Protein AF-A0A7L4NTQ1-F1 (afdb_monomer)

Structure (mmCIF, N/CA/C/O backbone):
data_AF-A0A7L4NTQ1-F1
#
_entry.id   AF-A0A7L4NTQ1-F1
#
loop_
_atom_site.group_PDB
_atom_site.id
_atom_site.type_symbol
_atom_site.label_atom_id
_atom_site.label_alt_id
_atom_site.label_comp_id
_atom_site.label_asym_id
_atom_site.label_entity_id
_atom_site.label_seq_id
_atom_site.pdbx_PDB_ins_code
_atom_site.Cartn_x
_atom_site.Cartn_y
_atom_site.Cartn_z
_atom_site.occupancy
_atom_site.B_iso_or_equiv
_atom_site.auth_seq_id
_atom_site.auth_comp_id
_atom_site.auth_asym_id
_atom_site.auth_atom_id
_atom_site.pdbx_PDB_model_num
ATOM 1 N N . ALA A 1 1 ? 2.132 -4.885 24.161 1.00 54.22 1 ALA A N 1
ATOM 2 C CA . ALA A 1 1 ? 1.422 -3.900 23.322 1.00 54.22 1 ALA A CA 1
ATOM 3 C C . ALA A 1 1 ? -0.081 -4.130 23.470 1.00 54.22 1 ALA A C 1
ATOM 5 O O . ALA A 1 1 ? -0.474 -5.281 23.633 1.00 54.22 1 ALA A O 1
ATOM 6 N N . GLY A 1 2 ? -0.902 -3.074 23.506 1.00 75.31 2 GLY A N 1
ATOM 7 C CA . GLY A 1 2 ? -2.366 -3.221 23.518 1.00 75.31 2 GLY A CA 1
ATOM 8 C C . GLY A 1 2 ? -2.866 -3.865 22.221 1.00 75.31 2 GLY A C 1
ATOM 9 O O . GLY A 1 2 ? -2.177 -3.801 21.204 1.00 75.31 2 GLY A O 1
ATOM 10 N N . LYS A 1 3 ? -4.035 -4.515 22.247 1.00 87.19 3 LYS A N 1
ATOM 11 C CA . LYS A 1 3 ? -4.648 -5.050 21.022 1.00 87.19 3 LYS A CA 1
ATOM 12 C C . LYS A 1 3 ? -5.068 -3.892 20.115 1.00 87.19 3 LYS A C 1
ATOM 14 O O . LYS A 1 3 ? -5.611 -2.905 20.600 1.00 87.19 3 LYS A O 1
ATOM 19 N N . ALA A 1 4 ? -4.842 -4.033 18.812 1.00 92.56 4 ALA A N 1
ATOM 20 C CA . ALA A 1 4 ? -5.397 -3.109 17.833 1.00 92.56 4 ALA A CA 1
ATOM 21 C C . ALA A 1 4 ? -6.935 -3.167 17.856 1.00 92.56 4 ALA A C 1
ATOM 23 O O . ALA A 1 4 ? -7.524 -4.240 18.022 1.00 92.56 4 ALA A O 1
ATOM 24 N N . HIS A 1 5 ? -7.572 -2.015 17.663 1.00 95.56 5 HIS A N 1
ATOM 25 C CA . HIS A 1 5 ? -9.019 -1.880 17.517 1.00 95.56 5 HIS A CA 1
ATOM 26 C C . HIS A 1 5 ? -9.343 -1.409 16.098 1.00 95.56 5 HIS A C 1
ATOM 28 O O . HIS A 1 5 ? -8.540 -0.722 15.469 1.00 95.56 5 HIS A O 1
ATOM 34 N N . ARG A 1 6 ? -10.512 -1.800 15.577 1.00 96.94 6 ARG A N 1
ATOM 35 C CA . ARG A 1 6 ? -10.995 -1.261 14.300 1.00 96.94 6 ARG A CA 1
ATOM 36 C C . ARG A 1 6 ? -11.293 0.224 14.463 1.00 96.94 6 ARG A C 1
ATOM 38 O O . ARG A 1 6 ? -11.823 0.613 15.500 1.00 96.94 6 ARG A O 1
ATOM 45 N N . LEU A 1 7 ? -11.005 0.997 13.417 1.00 97.62 7 LEU A N 1
ATOM 46 C CA . LEU A 1 7 ? -11.324 2.421 13.386 1.00 97.62 7 LEU A CA 1
ATOM 47 C C . LEU A 1 7 ? -12.831 2.644 13.545 1.00 97.62 7 LEU A C 1
ATOM 49 O O . LEU A 1 7 ? -13.621 1.967 12.866 1.00 97.62 7 LEU A O 1
ATOM 53 N N . SER A 1 8 ? -13.199 3.604 14.393 1.00 98.06 8 SER A N 1
ATOM 54 C CA . SER A 1 8 ? -14.568 4.101 14.530 1.00 98.06 8 SER A CA 1
ATOM 55 C C . SER A 1 8 ? -15.029 4.821 13.259 1.00 98.06 8 SER A C 1
ATOM 57 O O . SER A 1 8 ? -14.238 5.118 12.359 1.00 98.06 8 SER A O 1
ATOM 59 N N . THR A 1 9 ? -16.325 5.111 13.170 1.00 97.81 9 THR A N 1
ATOM 60 C CA . THR A 1 9 ? -16.890 5.880 12.053 1.00 97.81 9 THR A CA 1
ATOM 61 C C . THR A 1 9 ? -16.251 7.266 11.962 1.00 97.81 9 THR A C 1
ATOM 63 O O . THR A 1 9 ? -15.816 7.674 10.889 1.00 97.81 9 THR A O 1
ATOM 66 N N . GLU A 1 10 ? -16.107 7.945 13.097 1.00 98.19 10 GLU A N 1
ATOM 67 C CA . GLU A 1 10 ? -15.532 9.288 13.196 1.00 98.19 10 GLU A CA 1
ATOM 68 C C . GLU A 1 10 ? -14.052 9.289 12.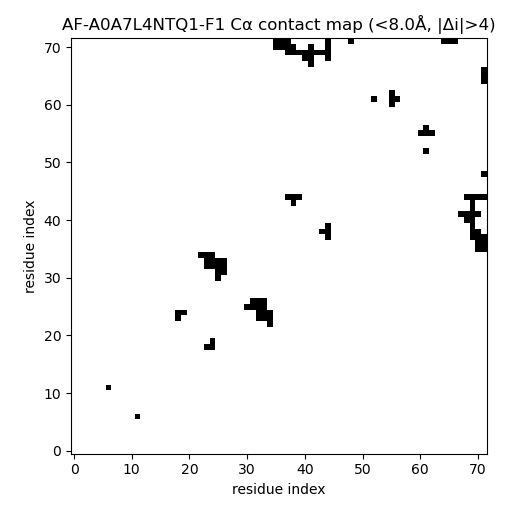787 1.00 98.19 10 GLU A C 1
ATOM 70 O O . GLU A 1 10 ? -13.611 10.153 12.029 1.00 98.19 10 GLU A O 1
ATOM 75 N N . GLU A 1 11 ? -13.281 8.288 13.229 1.00 98.44 11 GLU A N 1
ATOM 76 C CA . GLU A 1 11 ? -11.878 8.135 12.826 1.00 98.44 11 GLU A CA 1
ATOM 77 C C . GLU A 1 11 ? -11.753 7.905 11.313 1.00 98.44 11 GLU A C 1
ATOM 79 O O . GLU A 1 11 ? -10.883 8.486 10.659 1.00 98.44 11 GLU A O 1
ATOM 84 N N . ARG A 1 12 ? -12.641 7.092 10.725 1.00 98.25 12 ARG A N 1
ATOM 85 C CA . ARG A 1 12 ? -12.663 6.850 9.274 1.00 98.25 12 ARG A CA 1
ATOM 86 C C . ARG A 1 12 ? -12.993 8.117 8.493 1.00 98.25 12 ARG A C 1
ATOM 88 O O . ARG A 1 12 ? -12.327 8.397 7.496 1.00 98.25 12 ARG A O 1
ATOM 95 N N . GLU A 1 13 ? -13.985 8.883 8.938 1.00 97.94 13 GLU A N 1
ATOM 96 C CA . GLU A 1 13 ? -14.377 10.151 8.314 1.00 97.94 13 GLU A CA 1
ATOM 97 C C . GLU A 1 13 ? -13.244 11.181 8.330 1.00 97.94 13 GLU A C 1
ATOM 99 O O . GLU A 1 13 ? -13.093 11.935 7.372 1.00 97.94 13 GLU A O 1
ATOM 104 N N . GLN A 1 14 ? -12.409 11.180 9.371 1.00 98.19 14 GLN A N 1
ATOM 105 C CA . GLN A 1 14 ? -11.282 12.105 9.496 1.00 98.19 14 GLN A CA 1
ATOM 106 C C . GLN A 1 14 ? -10.034 11.655 8.722 1.00 98.19 14 GLN A C 1
ATOM 108 O O . GLN A 1 14 ? -9.351 12.482 8.115 1.00 98.19 14 GLN A O 1
ATOM 113 N N . LEU A 1 15 ? -9.708 10.359 8.742 1.00 98.25 15 LEU A N 1
ATOM 114 C CA . LEU A 1 15 ? -8.420 9.855 8.249 1.00 98.25 15 LEU A CA 1
ATOM 115 C C . LEU A 1 15 ? -8.461 9.402 6.784 1.00 98.25 15 LEU A C 1
ATOM 117 O O . LEU A 1 15 ? -7.515 9.655 6.031 1.00 98.25 15 LEU A O 1
ATOM 121 N N . LEU A 1 16 ? -9.543 8.744 6.355 1.00 98.31 16 LEU A N 1
ATOM 122 C CA . LEU A 1 16 ? -9.623 8.150 5.017 1.00 98.31 16 LEU A CA 1
ATOM 123 C C . LEU A 1 16 ? -9.661 9.162 3.861 1.00 98.31 16 LEU A C 1
ATOM 125 O O . LEU A 1 16 ? -9.083 8.838 2.820 1.00 98.31 16 LEU A O 1
ATOM 129 N N . PRO A 1 17 ? -10.256 10.372 3.971 1.00 98.50 17 PRO A N 1
ATOM 130 C CA . PRO A 1 17 ? -10.282 11.316 2.851 1.00 98.50 17 PRO A CA 1
ATOM 131 C C . PRO A 1 17 ?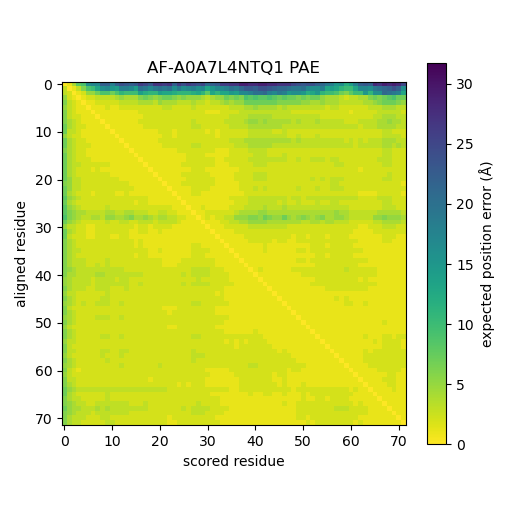 -8.894 11.641 2.285 1.00 98.50 17 PRO A C 1
ATOM 133 O O . PRO A 1 17 ? -8.728 11.702 1.068 1.00 98.50 17 PRO A O 1
ATOM 136 N N . ASN A 1 18 ? -7.880 11.760 3.148 1.00 98.38 18 ASN A N 1
ATOM 137 C CA . ASN A 1 18 ? -6.504 12.038 2.726 1.00 98.38 18 ASN A CA 1
ATOM 138 C C . ASN A 1 18 ? -5.888 10.875 1.937 1.00 98.38 18 ASN A C 1
ATOM 140 O O . ASN A 1 18 ? -5.142 11.096 0.985 1.00 98.38 18 ASN A O 1
ATOM 144 N N . LEU A 1 19 ? -6.215 9.633 2.303 1.00 98.56 19 LEU A N 1
ATOM 145 C CA . LEU A 1 19 ? -5.758 8.445 1.582 1.00 98.56 19 LEU A CA 1
ATOM 146 C C . LEU A 1 19 ? -6.481 8.307 0.232 1.00 98.56 19 LEU A C 1
ATOM 148 O O . LEU A 1 19 ? -5.830 8.034 -0.782 1.00 98.56 19 LEU A O 1
ATOM 152 N N . ARG A 1 20 ? -7.794 8.581 0.195 1.00 98.44 20 ARG A N 1
ATOM 153 C CA . ARG A 1 20 ? -8.595 8.590 -1.043 1.00 98.44 20 ARG A CA 1
ATOM 154 C C . ARG A 1 20 ? -8.089 9.615 -2.050 1.00 98.44 20 ARG A C 1
ATOM 156 O O . ARG A 1 20 ? -7.924 9.288 -3.222 1.00 98.44 20 ARG A O 1
ATOM 163 N N . ALA A 1 21 ? -7.750 10.819 -1.589 1.00 98.50 21 ALA A N 1
ATOM 164 C CA . ALA A 1 21 ? -7.217 11.888 -2.436 1.00 98.50 21 ALA A CA 1
ATOM 165 C C . ALA A 1 21 ? -5.934 11.492 -3.192 1.00 98.50 21 ALA A C 1
ATOM 167 O O . ALA A 1 21 ? -5.638 12.059 -4.243 1.00 98.50 21 ALA A O 1
ATOM 168 N N . VAL A 1 22 ? -5.183 10.506 -2.687 1.00 98.44 22 VAL A N 1
ATOM 169 C CA . VAL A 1 22 ? -3.964 9.991 -3.328 1.00 98.44 22 VAL A CA 1
ATOM 170 C C . VAL A 1 22 ? -4.137 8.584 -3.910 1.00 98.44 22 VAL A C 1
ATOM 172 O O . VAL A 1 22 ? -3.140 7.933 -4.225 1.00 98.44 22 VAL A O 1
ATOM 175 N N . GLY A 1 23 ? -5.371 8.105 -4.078 1.00 98.38 23 GLY A N 1
ATOM 176 C CA . GLY A 1 23 ? -5.691 6.885 -4.826 1.00 98.38 23 GLY A CA 1
ATOM 177 C C . GLY A 1 23 ? -5.772 5.591 -4.014 1.00 98.38 23 GLY A C 1
ATOM 178 O O . GLY A 1 23 ? -5.773 4.521 -4.618 1.00 98.38 23 GLY A O 1
ATOM 179 N N . TRP A 1 24 ? -5.824 5.652 -2.681 1.00 98.69 24 TRP A N 1
ATOM 180 C CA . TRP A 1 24 ? -6.239 4.494 -1.879 1.00 98.69 24 TRP A CA 1
ATOM 181 C C . TRP A 1 24 ? -7.759 4.363 -1.880 1.00 98.69 24 TRP A C 1
A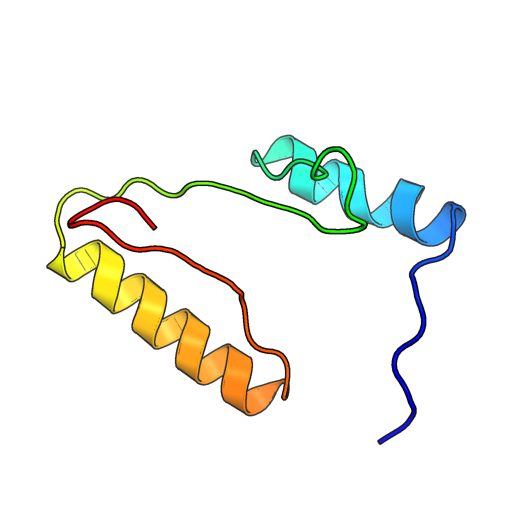TOM 183 O O . TRP A 1 24 ? -8.459 5.363 -1.767 1.00 98.69 24 TRP A O 1
ATOM 193 N N . ASN A 1 25 ? -8.269 3.139 -1.948 1.00 98.06 25 ASN A N 1
ATOM 194 C CA . ASN A 1 25 ? -9.706 2.868 -1.921 1.00 98.06 25 ASN A CA 1
ATOM 195 C C . ASN A 1 25 ? -10.023 1.737 -0.948 1.00 98.06 25 ASN A C 1
ATOM 197 O O . ASN A 1 25 ? -9.175 0.879 -0.702 1.00 98.06 25 ASN A O 1
ATOM 201 N N . GLU A 1 26 ? -11.238 1.726 -0.409 1.00 98.00 26 GLU A N 1
ATOM 202 C CA . GLU A 1 26 ? -11.744 0.581 0.347 1.00 98.00 26 GLU A CA 1
ATOM 203 C C . GLU A 1 26 ? -11.975 -0.630 -0.571 1.00 98.00 26 GLU A C 1
ATOM 205 O O . GLU A 1 26 ? -12.371 -0.485 -1.729 1.00 98.00 26 GLU A O 1
ATOM 210 N N . VAL A 1 27 ? -11.715 -1.832 -0.056 1.00 97.50 27 VAL A N 1
ATOM 211 C CA . VAL A 1 27 ? -11.930 -3.092 -0.779 1.00 97.50 27 VAL A CA 1
ATOM 212 C C . VAL A 1 27 ? -13.385 -3.541 -0.627 1.00 97.50 27 VAL A C 1
ATOM 214 O O . VAL A 1 27 ? -13.924 -3.597 0.477 1.00 97.50 27 VAL A O 1
ATOM 217 N N . GLU A 1 28 ? -14.034 -3.912 -1.729 1.00 95.62 28 GLU A N 1
ATOM 218 C CA . GLU A 1 28 ? -15.389 -4.464 -1.673 1.00 95.62 28 GLU A CA 1
ATOM 219 C C . GLU A 1 28 ? -15.396 -5.825 -0.955 1.00 95.62 28 GLU A C 1
ATOM 221 O O . GLU A 1 28 ? -14.584 -6.706 -1.236 1.00 95.62 28 GLU A O 1
ATOM 226 N N . GLY A 1 29 ? -16.302 -6.001 0.011 1.00 96.69 29 GLY A N 1
ATOM 227 C CA . GLY A 1 29 ? -16.443 -7.255 0.760 1.00 96.69 29 GLY A CA 1
ATOM 228 C C . GLY A 1 29 ? -15.362 -7.524 1.817 1.00 96.69 29 GLY A C 1
ATOM 229 O O . GLY A 1 29 ? -15.412 -8.566 2.473 1.00 96.69 29 GLY A O 1
ATOM 230 N N . ARG A 1 30 ? -14.409 -6.605 2.038 1.00 97.38 30 ARG A N 1
ATOM 231 C CA . ARG A 1 30 ? -13.362 -6.732 3.065 1.00 97.38 30 ARG A CA 1
ATOM 232 C C . ARG A 1 30 ? -13.037 -5.376 3.690 1.00 97.38 30 ARG A C 1
ATOM 234 O O . ARG A 1 30 ? -12.775 -4.416 2.984 1.00 97.38 30 ARG A O 1
ATOM 241 N N . ASP A 1 31 ? -12.969 -5.312 5.020 1.00 97.56 31 ASP A N 1
ATOM 242 C CA . ASP A 1 31 ? -12.558 -4.099 5.745 1.00 97.56 31 ASP A CA 1
ATOM 243 C C . ASP A 1 31 ? -11.040 -3.871 5.622 1.00 97.56 31 ASP A C 1
ATOM 245 O O . ASP A 1 31 ? -10.260 -4.246 6.498 1.00 97.56 31 ASP A O 1
ATOM 249 N N . ALA A 1 32 ? -10.623 -3.348 4.472 1.00 98.00 32 ALA A N 1
ATOM 250 C CA . ALA A 1 32 ? -9.240 -3.083 4.103 1.00 98.00 32 ALA A CA 1
ATOM 251 C C . ALA A 1 32 ? -9.171 -1.928 3.094 1.00 98.00 32 ALA A C 1
ATOM 253 O O . ALA A 1 32 ? -10.150 -1.623 2.412 1.00 98.00 32 ALA A O 1
ATOM 254 N N . ILE A 1 33 ? -7.991 -1.323 2.972 1.00 98.62 33 ILE A N 1
ATOM 255 C CA . ILE A 1 33 ? -7.676 -0.357 1.917 1.00 98.62 33 ILE A CA 1
ATOM 256 C C . ILE A 1 33 ? -6.681 -0.963 0.928 1.00 98.62 33 ILE A C 1
ATOM 258 O O . ILE A 1 33 ? -5.823 -1.757 1.309 1.00 98.62 33 ILE A O 1
ATOM 262 N N . PHE A 1 34 ? -6.778 -0.565 -0.335 1.00 98.69 34 PHE A N 1
ATOM 263 C CA . PHE A 1 34 ? -5.919 -1.033 -1.417 1.00 98.69 34 PHE A CA 1
ATOM 264 C C . PHE A 1 34 ? -5.489 0.122 -2.325 1.00 98.69 34 PHE A C 1
ATOM 266 O O . PHE A 1 34 ? -6.233 1.086 -2.532 1.00 98.69 34 PHE A O 1
ATOM 273 N N . LYS A 1 35 ? -4.281 0.004 -2.880 1.00 98.75 35 LYS A N 1
ATOM 274 C CA . LYS A 1 35 ? -3.749 0.875 -3.925 1.00 98.75 35 LYS A CA 1
ATOM 275 C C . LYS A 1 35 ? -2.723 0.113 -4.758 1.00 98.75 35 LYS A C 1
ATOM 277 O O . LYS A 1 35 ? -1.866 -0.556 -4.195 1.00 98.75 35 LYS A O 1
ATOM 282 N N . GLU A 1 36 ? -2.774 0.299 -6.074 1.00 98.69 36 GLU A N 1
ATOM 283 C CA . GLU A 1 36 ? -1.755 -0.187 -7.008 1.00 98.69 36 GLU A CA 1
ATOM 284 C C . GLU A 1 36 ? -0.719 0.918 -7.279 1.00 98.69 36 GLU A C 1
ATOM 286 O O . GLU A 1 36 ? -1.066 2.075 -7.548 1.00 98.69 36 GLU A O 1
ATOM 291 N N . PHE A 1 37 ? 0.565 0.575 -7.216 1.00 98.81 37 PHE A N 1
ATOM 292 C CA . PHE A 1 37 ? 1.685 1.466 -7.505 1.00 98.81 37 PHE A CA 1
ATOM 293 C C . PHE A 1 37 ? 2.400 1.034 -8.784 1.00 98.81 37 PHE A C 1
ATOM 295 O O . PHE A 1 37 ? 2.734 -0.132 -8.970 1.00 98.81 37 PHE A O 1
ATOM 302 N N . HIS A 1 38 ? 2.682 1.996 -9.666 1.00 98.75 38 HIS A N 1
ATOM 303 C CA . HIS A 1 38 ? 3.370 1.759 -10.938 1.00 98.75 38 HIS A CA 1
ATOM 304 C C . HIS A 1 38 ? 4.694 2.511 -10.954 1.00 98.75 38 HIS A C 1
ATOM 306 O O . HIS A 1 38 ? 4.737 3.737 -10.855 1.00 98.75 38 HIS A O 1
ATOM 312 N N . PHE A 1 39 ? 5.781 1.769 -11.104 1.00 98.81 39 PHE A N 1
ATOM 313 C CA . PHE A 1 39 ? 7.139 2.291 -11.174 1.00 98.81 39 PHE A CA 1
ATOM 314 C C . PHE A 1 39 ? 7.680 2.206 -12.604 1.00 98.81 39 PHE A C 1
ATOM 316 O O . PHE A 1 39 ? 7.060 1.638 -13.501 1.00 98.81 39 PHE A O 1
ATOM 323 N N . LYS A 1 40 ? 8.865 2.775 -12.841 1.00 98.69 40 LYS A N 1
ATOM 324 C CA . LYS A 1 40 ? 9.517 2.708 -14.159 1.00 98.69 40 LYS A CA 1
ATOM 325 C C . LYS A 1 40 ? 9.999 1.293 -14.506 1.00 98.69 40 LYS A C 1
ATOM 327 O O . LYS A 1 40 ? 9.952 0.900 -15.663 1.00 98.69 40 LYS A O 1
ATOM 332 N N . ASP A 1 41 ? 10.497 0.562 -13.515 1.00 98.44 41 ASP A N 1
ATOM 333 C CA . ASP A 1 41 ? 11.107 -0.758 -13.661 1.00 98.44 41 ASP A CA 1
ATOM 334 C C . ASP A 1 41 ? 11.083 -1.518 -12.326 1.00 98.44 41 ASP A C 1
ATOM 336 O O . ASP A 1 41 ? 10.750 -0.963 -11.273 1.00 98.44 41 ASP A O 1
ATOM 340 N N . PHE A 1 42 ? 11.455 -2.799 -12.376 1.00 98.81 42 PHE A N 1
ATOM 341 C CA . PHE A 1 42 ? 11.517 -3.668 -11.200 1.00 98.81 42 PHE A CA 1
ATOM 342 C C . PHE A 1 42 ? 12.476 -3.160 -10.120 1.00 98.81 42 PHE A C 1
ATOM 344 O O . PHE A 1 42 ? 12.159 -3.241 -8.940 1.00 98.81 42 PHE A O 1
ATOM 351 N N . ASN A 1 43 ? 13.627 -2.590 -10.494 1.00 98.75 43 ASN A N 1
ATOM 352 C CA . ASN A 1 43 ? 14.598 -2.111 -9.508 1.00 98.75 43 ASN A CA 1
ATOM 353 C C . ASN A 1 43 ? 14.000 -1.010 -8.612 1.00 98.75 43 ASN A C 1
ATOM 355 O O . ASN A 1 43 ? 14.156 -1.057 -7.392 1.00 98.75 43 ASN A O 1
ATOM 359 N N . ARG A 1 44 ? 13.247 -0.065 -9.193 1.00 98.88 44 ARG A N 1
ATOM 360 C CA . ARG A 1 44 ? 12.540 0.962 -8.412 1.00 98.88 44 ARG A CA 1
ATOM 361 C C . ARG A 1 44 ? 11.394 0.392 -7.584 1.00 98.88 44 ARG A C 1
ATOM 363 O O . ARG A 1 44 ? 11.262 0.784 -6.427 1.00 98.88 44 ARG A O 1
ATOM 370 N N . ALA A 1 45 ? 10.603 -0.519 -8.152 1.00 98.81 45 ALA A N 1
ATOM 371 C CA . ALA A 1 45 ? 9.521 -1.187 -7.430 1.00 98.81 45 ALA A CA 1
ATOM 372 C C . ALA A 1 45 ? 10.053 -1.927 -6.193 1.00 98.81 45 ALA A C 1
ATOM 374 O O . ALA A 1 45 ? 9.593 -1.695 -5.078 1.00 98.81 45 ALA A O 1
ATOM 375 N N . PHE A 1 46 ? 11.104 -2.728 -6.359 1.00 98.81 46 PHE A N 1
ATOM 376 C CA . PHE A 1 46 ? 11.684 -3.496 -5.263 1.00 98.81 46 PHE A CA 1
ATOM 377 C C . PHE A 1 46 ? 12.426 -2.617 -4.243 1.00 98.81 46 PHE A C 1
ATOM 379 O O . PHE A 1 46 ? 12.391 -2.888 -3.042 1.00 98.81 46 PHE A O 1
ATOM 386 N N . GLY A 1 47 ? 13.042 -1.512 -4.679 1.00 98.81 47 GLY A N 1
ATOM 387 C CA . GLY A 1 47 ? 13.594 -0.503 -3.771 1.00 98.81 47 GLY A CA 1
ATOM 388 C C . GLY A 1 47 ? 12.516 0.174 -2.914 1.00 98.81 47 GLY A C 1
ATOM 389 O O . GLY A 1 47 ? 12.717 0.382 -1.717 1.00 98.81 47 GLY A O 1
ATOM 390 N N . PHE A 1 48 ? 11.347 0.469 -3.494 1.00 98.88 48 PHE A N 1
ATOM 391 C CA . PHE A 1 48 ? 10.174 0.928 -2.744 1.00 98.88 48 PHE 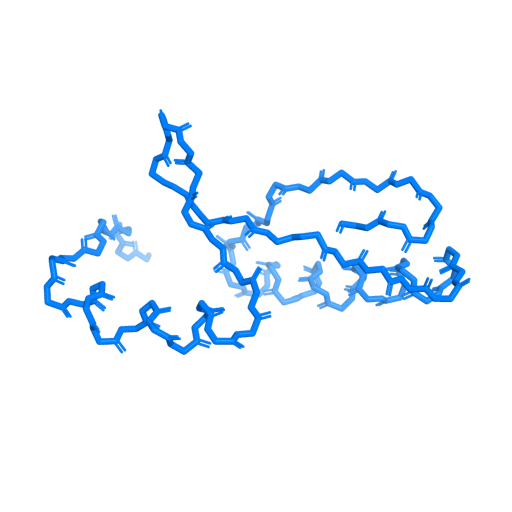A CA 1
ATOM 392 C C . PHE A 1 48 ? 9.710 -0.130 -1.734 1.00 98.88 48 PHE A C 1
ATOM 394 O O . PHE A 1 48 ? 9.606 0.177 -0.546 1.00 98.88 48 PHE A O 1
ATOM 401 N N . MET A 1 49 ? 9.526 -1.376 -2.181 1.00 98.81 49 MET A N 1
ATOM 402 C CA . MET A 1 49 ? 9.125 -2.497 -1.327 1.00 98.81 49 MET A CA 1
ATOM 403 C C . MET A 1 49 ? 10.088 -2.692 -0.149 1.00 98.81 49 MET A C 1
ATOM 405 O O . MET A 1 49 ? 9.652 -2.805 0.990 1.00 98.81 49 MET A O 1
ATOM 409 N N . THR A 1 50 ? 11.399 -2.632 -0.385 1.00 98.81 50 THR A N 1
ATOM 410 C CA . THR A 1 50 ? 12.420 -2.775 0.668 1.00 98.81 50 THR A CA 1
ATOM 411 C C . THR A 1 50 ? 12.266 -1.712 1.759 1.00 98.81 50 THR A C 1
ATOM 413 O O . THR A 1 50 ? 12.338 -2.019 2.947 1.00 98.81 50 THR A O 1
ATOM 416 N N . ARG A 1 51 ? 11.999 -0.454 1.385 1.00 98.88 51 ARG A N 1
ATOM 417 C CA . ARG A 1 51 ? 11.766 0.626 2.360 1.00 98.88 51 ARG A CA 1
ATOM 418 C C . ARG A 1 51 ? 10.484 0.407 3.163 1.00 98.88 51 ARG A C 1
ATOM 420 O O . ARG A 1 51 ? 10.485 0.660 4.365 1.00 98.88 51 ARG A O 1
ATOM 427 N N . VAL A 1 52 ? 9.418 -0.067 2.514 1.00 98.81 52 VAL A N 1
ATOM 428 C CA . VAL A 1 52 ? 8.162 -0.428 3.191 1.00 98.81 52 VAL A CA 1
ATOM 429 C C . VAL A 1 52 ? 8.389 -1.590 4.158 1.00 98.81 52 VAL A C 1
ATOM 431 O O . VAL A 1 52 ? 7.947 -1.499 5.296 1.00 98.81 52 VAL A O 1
ATOM 434 N N . ALA A 1 53 ? 9.134 -2.624 3.759 1.00 98.75 53 ALA A N 1
ATOM 435 C CA . ALA A 1 53 ? 9.434 -3.784 4.599 1.00 98.75 53 ALA A CA 1
ATOM 436 C C . ALA A 1 53 ? 10.176 -3.396 5.889 1.00 98.75 53 ALA A C 1
ATOM 438 O O . ALA A 1 53 ? 9.790 -3.824 6.971 1.00 98.75 53 ALA A O 1
ATOM 439 N N . LEU A 1 54 ? 11.178 -2.511 5.804 1.00 98.69 54 LEU A N 1
ATOM 440 C CA . LEU A 1 54 ? 11.885 -2.005 6.990 1.00 98.69 54 LEU A CA 1
ATOM 441 C C . LEU A 1 54 ? 10.953 -1.255 7.955 1.00 98.69 54 LEU A C 1
ATOM 443 O O . LEU A 1 54 ? 11.092 -1.368 9.173 1.00 98.69 54 LEU A O 1
ATOM 447 N N . GLN A 1 55 ? 10.003 -0.484 7.421 1.00 98.62 55 GLN A N 1
ATOM 448 C CA . GLN A 1 55 ? 9.027 0.225 8.244 1.00 98.62 55 GLN A CA 1
ATOM 449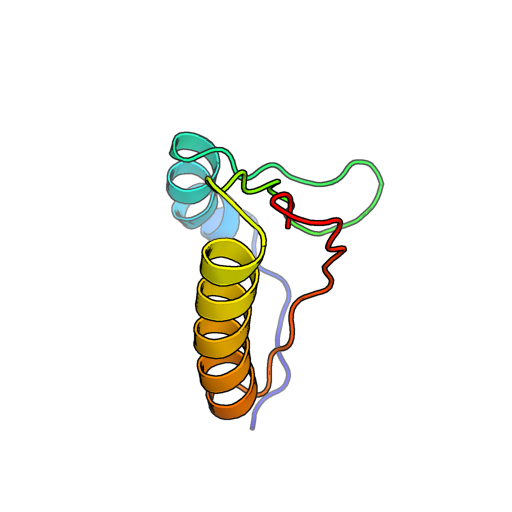 C C . GLN A 1 55 ? 7.972 -0.726 8.826 1.00 98.62 55 GLN A C 1
ATOM 451 O O . GLN A 1 55 ? 7.578 -0.543 9.975 1.00 98.62 55 GLN A O 1
ATOM 456 N N . ALA A 1 56 ? 7.544 -1.735 8.065 1.00 98.50 56 ALA A N 1
ATOM 457 C CA . ALA A 1 56 ? 6.606 -2.761 8.508 1.00 98.50 56 ALA A CA 1
A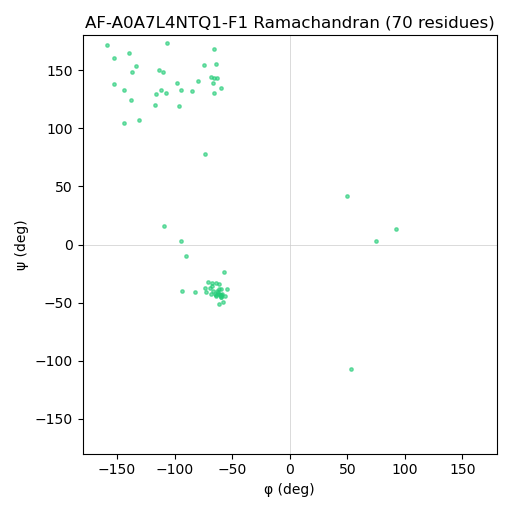TOM 458 C C . ALA A 1 56 ? 7.154 -3.538 9.713 1.00 98.50 56 ALA A C 1
ATOM 460 O O . ALA A 1 56 ? 6.454 -3.662 10.713 1.00 98.50 56 ALA A O 1
ATOM 461 N N . GLU A 1 57 ? 8.429 -3.943 9.670 1.00 98.12 57 GLU A N 1
ATOM 462 C CA . GLU A 1 57 ? 9.112 -4.595 10.799 1.00 98.12 57 GLU A CA 1
ATOM 463 C C . GLU A 1 57 ? 9.144 -3.706 12.047 1.00 98.12 57 GLU A C 1
ATOM 465 O O . GLU A 1 57 ? 8.847 -4.152 13.151 1.00 98.12 57 GLU A O 1
ATOM 470 N N . LYS A 1 58 ? 9.448 -2.412 11.887 1.00 97.81 58 LYS A N 1
ATOM 471 C CA . LYS A 1 58 ? 9.460 -1.468 13.014 1.00 97.81 58 LYS A CA 1
ATOM 472 C C . LYS A 1 58 ? 8.073 -1.278 13.644 1.00 97.81 58 LYS A C 1
ATOM 474 O O . LYS A 1 58 ? 7.987 -0.990 14.837 1.00 97.81 58 LYS A O 1
ATOM 479 N N . LEU A 1 59 ? 7.015 -1.357 12.839 1.00 97.44 59 LEU A N 1
ATOM 480 C CA . LEU A 1 59 ? 5.632 -1.163 13.276 1.00 97.44 59 LEU A CA 1
ATOM 481 C C . LEU A 1 59 ? 4.945 -2.460 13.720 1.00 97.44 59 LEU A C 1
ATOM 483 O O . LEU A 1 59 ? 3.843 -2.368 14.255 1.00 97.44 59 LEU A O 1
ATOM 487 N N . ASP A 1 60 ? 5.562 -3.625 13.492 1.00 97.38 60 ASP A N 1
ATOM 488 C CA . ASP A 1 60 ? 4.926 -4.944 13.625 1.00 97.38 60 ASP A CA 1
ATOM 489 C C . ASP A 1 60 ? 3.577 -5.004 12.872 1.00 97.38 60 ASP A C 1
ATOM 491 O O . ASP A 1 60 ? 2.552 -5.469 13.373 1.00 97.38 60 ASP A O 1
ATOM 495 N N . HIS A 1 61 ? 3.557 -4.420 11.665 1.00 97.62 61 HIS A N 1
ATOM 496 C CA . HIS A 1 61 ? 2.368 -4.324 10.820 1.00 97.62 61 HIS A CA 1
ATOM 497 C C . HIS A 1 61 ? 2.739 -4.468 9.342 1.00 97.62 61 HIS A C 1
ATOM 499 O O . HIS A 1 61 ? 3.278 -3.546 8.722 1.00 97.62 61 HIS A O 1
ATOM 505 N N . HIS A 1 62 ? 2.450 -5.639 8.777 1.00 98.44 62 HIS A N 1
ATOM 506 C CA . HIS A 1 62 ? 2.876 -6.022 7.432 1.00 98.44 62 HIS A CA 1
ATOM 507 C C . HIS A 1 62 ? 1.774 -5.800 6.389 1.00 98.44 62 HIS A C 1
ATOM 509 O O . HIS A 1 62 ? 0.610 -6.105 6.656 1.00 98.44 62 HIS A O 1
ATOM 515 N N . PRO A 1 63 ? 2.115 -5.298 5.187 1.00 98.56 63 PRO A N 1
ATOM 516 C CA . PRO A 1 63 ? 1.161 -5.200 4.092 1.00 98.56 63 PRO A CA 1
ATOM 517 C C . PRO A 1 63 ? 0.887 -6.573 3.467 1.00 98.56 63 PRO A C 1
ATOM 519 O O . PRO A 1 63 ? 1.749 -7.450 3.432 1.00 98.56 63 PRO A O 1
ATOM 522 N N . GLU A 1 64 ? -0.289 -6.709 2.865 1.00 98.62 64 GLU A N 1
ATOM 523 C CA . GLU A 1 64 ? -0.553 -7.732 1.856 1.00 98.62 64 GLU A CA 1
ATOM 524 C C . GLU A 1 64 ? -0.354 -7.095 0.478 1.00 98.62 64 GLU A C 1
ATOM 526 O O . GLU A 1 64 ? -1.026 -6.119 0.144 1.00 98.62 64 GLU A O 1
ATOM 531 N N . TRP A 1 65 ? 0.587 -7.608 -0.315 1.00 98.50 65 TRP A N 1
ATOM 532 C CA . TRP A 1 65 ? 0.914 -7.046 -1.629 1.00 98.50 65 TRP A CA 1
ATOM 533 C C . TRP A 1 65 ? 1.173 -8.117 -2.688 1.00 98.50 65 TRP A C 1
ATOM 535 O O . TRP A 1 65 ? 1.407 -9.288 -2.377 1.00 98.50 65 TRP A O 1
ATOM 545 N N . PHE A 1 66 ? 1.166 -7.698 -3.951 1.00 98.62 66 PHE A N 1
ATOM 546 C CA . PHE A 1 66 ? 1.475 -8.537 -5.100 1.00 98.62 66 PHE A CA 1
ATOM 547 C C . PHE A 1 66 ? 2.352 -7.749 -6.067 1.00 98.62 66 PHE A C 1
ATOM 549 O O . PHE A 1 66 ? 1.970 -6.677 -6.514 1.00 98.62 66 PHE A O 1
ATOM 556 N N . ASN A 1 67 ? 3.525 -8.279 -6.416 1.00 98.75 67 ASN A N 1
ATOM 557 C CA . ASN A 1 67 ? 4.441 -7.599 -7.325 1.00 98.75 67 ASN A CA 1
ATOM 558 C C . ASN A 1 67 ? 4.649 -8.387 -8.620 1.00 98.75 67 ASN A C 1
ATOM 560 O O . ASN A 1 67 ? 5.023 -9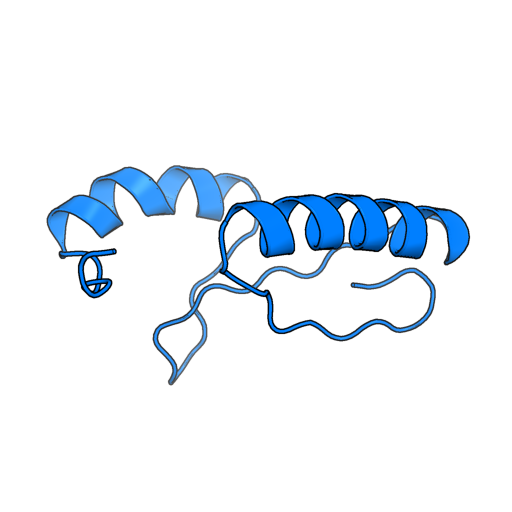.558 -8.593 1.00 98.75 67 ASN A O 1
ATOM 564 N N . VAL A 1 68 ? 4.487 -7.703 -9.756 1.00 98.69 68 VAL A N 1
ATOM 565 C CA . VAL A 1 68 ? 4.919 -8.181 -11.076 1.00 98.69 68 VAL A CA 1
ATOM 566 C C . VAL A 1 68 ? 5.705 -7.068 -11.754 1.00 98.69 68 VAL A C 1
ATOM 568 O O . VAL A 1 68 ? 5.143 -6.070 -12.207 1.00 98.69 68 VAL A O 1
ATOM 571 N N . TYR A 1 69 ? 7.024 -7.251 -11.833 1.00 98.50 69 TYR A N 1
ATOM 572 C CA . TYR A 1 69 ? 7.963 -6.290 -12.413 1.00 98.50 69 TYR A CA 1
ATOM 573 C C . TYR A 1 69 ? 7.813 -4.893 -11.784 1.00 98.50 69 TYR A C 1
ATOM 575 O O . TYR A 1 69 ? 8.213 -4.677 -10.642 1.00 98.50 69 TYR A O 1
ATOM 583 N N . ASN A 1 70 ? 7.241 -3.935 -12.507 1.00 98.62 70 ASN A N 1
ATOM 584 C CA . ASN A 1 70 ? 7.134 -2.545 -12.090 1.00 98.62 70 ASN A CA 1
ATOM 585 C C . ASN A 1 70 ? 5.809 -2.199 -11.387 1.00 98.62 70 ASN A C 1
ATOM 587 O O . ASN A 1 70 ? 5.611 -1.030 -11.063 1.00 98.62 70 ASN A O 1
ATOM 591 N N . LYS A 1 71 ? 4.916 -3.172 -11.168 1.00 98.81 71 LYS A N 1
ATOM 592 C CA . LYS A 1 71 ? 3.638 -2.985 -10.466 1.00 98.81 71 LYS A CA 1
ATOM 593 C C . LYS A 1 71 ? 3.686 -3.626 -9.087 1.00 98.81 71 LYS A C 1
ATOM 595 O O . LYS A 1 71 ? 4.113 -4.777 -8.993 1.00 98.81 71 LYS A O 1
ATOM 600 N N . VAL A 1 72 ? 3.286 -2.892 -8.053 1.00 98.50 72 VAL A N 1
ATOM 601 C CA . VAL A 1 72 ? 3.217 -3.338 -6.647 1.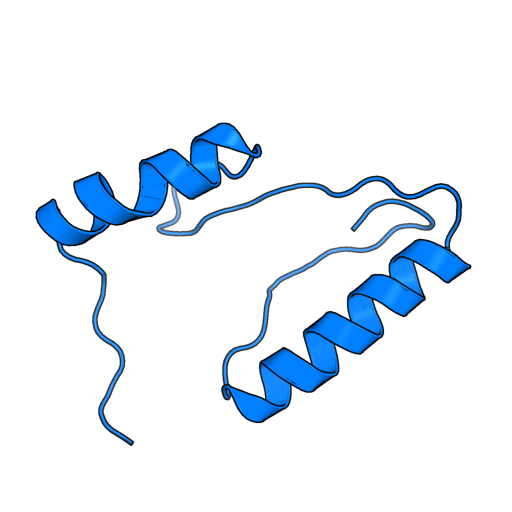00 98.50 72 VAL A CA 1
ATOM 602 C C . VAL A 1 72 ? 1.831 -3.056 -6.095 1.00 98.50 72 VAL A C 1
ATOM 604 O O . VAL A 1 72 ? 1.323 -1.952 -6.398 1.00 98.50 72 VAL A O 1
#

Foldseek 3Di:
DDDDDDDDPVRCVPPVVVVVVVAWDADPPDRDIDHKFFAPWQVVQVVVVVVQVVVCVVVVHDDDDDDDIRMD

Nearest PDB structures (foldseek):
  1dco-assembly1_B  TM=9.923E-01  e=2.120E-10  Rattus norvegicus
  3hxa-assembly1_D  TM=1.005E+00  e=8.038E-10  Rattus norvegicus
  4wil-assembly1_A  TM=9.948E-01  e=1.843E-08  Mus musculus
  1ru0-assembly1_A  TM=9.947E-01  e=2.106E-08  Mus musculus
  4c45-assembly1_A  TM=9.393E-01  e=4.383E-08  Homo sapiens

pLDDT: mean 97.12, std 5.96, range [54.22, 98.88]

Mean predicted aligned error: 2.65 Å

Organism: NCBI:txid390723

Secondary structure (DSSP, 8-state):
-PPP-PPPHHHHHHHHHHHHHTT-EEPTTSS-EE---B-SSHHHHHHHHHHHHHHHHHHT-PPP---BTTB-

Solvent-accessible surface area (backbone atoms only — not comparable to full-atom values): 4516 Å² total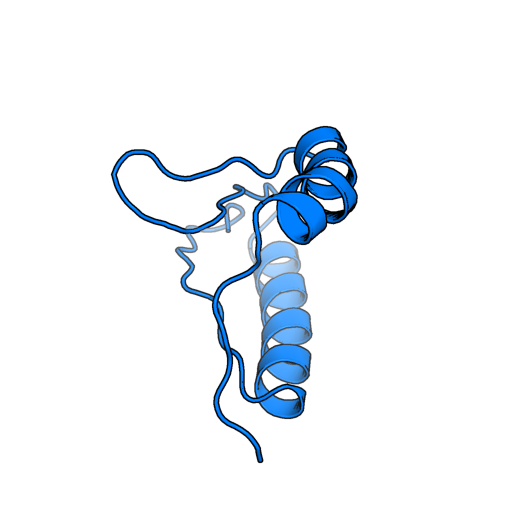; per-residue (Å²): 132,82,82,87,74,81,79,50,70,70,55,44,69,69,54,46,58,68,43,43,77,74,60,37,42,76,42,87,98,44,102,47,75,46,66,82,46,81,46,95,36,40,71,57,33,51,53,51,49,53,57,50,51,59,51,18,65,76,64,77,52,77,85,90,83,61,75,60,66,24,36,61

Sequence (72 aa):
AGKAHRLSTEEREQLLPNLRAVGWNEVEGRDAIFKEFHFKDFNRAFGFMTRVALQAEKLDHHPEWFNVYNKV

InterPro domains:
  IPR001533 Pterin 4 alpha carbinolamine dehydratase [PF01329] (6-72)
  IPR001533 Pterin 4 alpha carbinolamine dehydratase [PTHR12599] (3-72)
  IPR036428 Pterin 4 alpha carbinolamine dehydratase superfamily [G3DSA:3.30.1360.20] (1-72)
  IPR036428 Pterin 4 alpha carbinolamine dehydratase superfamily [SSF55248] (4-72)

Radius of gyration: 14.28 Å; Cα contacts (8 Å, |Δi|>4): 53; chains: 1; bounding box: 32×21×38 Å